Protein AF-0000000079069131 (afdb_homodimer)

Nearest PDB structures (foldseek):
  1e0b-assembly1_B  TM=6.995E-01  e=6.618E-01  Schizosaccharomyces pombe
  1e0b-assembly1_A  TM=6.785E-01  e=9.330E-01  Schizosaccharomyces pombe
  7ath-assembly1_AAA  TM=3.881E-01  e=1.854E+00  Microbacterium sp.
  1apy-assembly1_D  TM=4.378E-01  e=5.195E+00  Homo sapiens
  6ddu-assembly1_A  TM=4.022E-01  e=8.697E+00  Mus musculus

Sequence (174 aa):
MADQPLKAHFVADPIELPDGRRVRVSAYPDGSIRFKVDGLPYVLTEAYLSGNPEKDKAILKISPGKQGSSASHNYAELLESRNKDKGMADQPLKAHFVADPIELPDGRRVRVSAYPDGSIRFKVDGLPYVLTEAYLSGNPEKDKAILKISPGKQGSSASHNYAELLESRNKDKG

Radius of gyration: 15.63 Å; Cα contacts (8 Å, |Δi|>4): 351; chains: 2; bounding box: 51×35×37 Å

Foldseek 3Di:
DPPPPFDFPDKDDWDQDPVGKTWIWTATPVGDIDIDIDDDDKFWDDFDDDDDPVPDDT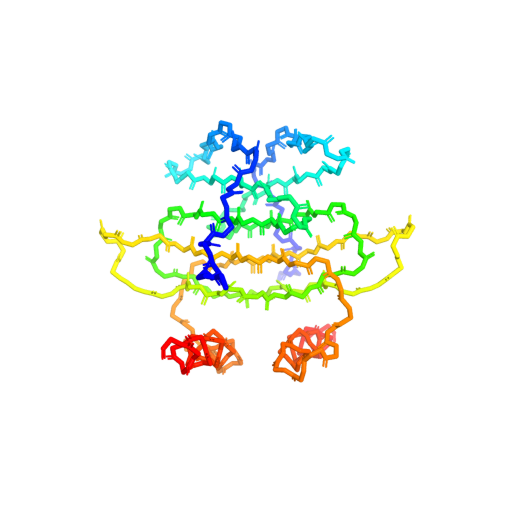DTDIGHDDNPPPPGPPVVVVVVVVVVVVD/DPPPPFDFPDKDDWDQDPVRKTWIWTATPVGDIDIDIDDDDKFWDDFDDDDDPVPDDTDTDIGHDDPPPPPGVVVVVVVVVVVVVVD

Organism: Streptomyces microflavus (NCBI:txid1919)

Structure (mmCIF, N/CA/C/O backbone):
data_AF-0000000079069131-model_v1
#
loop_
_entity.id
_entity.type
_entity.pdbx_description
1 polymer 'Uncharacterized protein'
#
loop_
_atom_site.group_PDB
_atom_site.id
_atom_site.type_symbol
_atom_site.label_atom_id
_atom_site.label_alt_id
_atom_site.label_comp_id
_atom_site.label_asym_id
_atom_site.label_entity_id
_atom_site.label_seq_id
_atom_site.pdbx_PDB_ins_code
_atom_site.Cartn_x
_atom_site.Cartn_y
_atom_site.Cartn_z
_atom_site.occupancy
_atom_site.B_iso_or_equiv
_atom_site.auth_seq_id
_atom_site.auth_comp_id
_atom_site.auth_asym_id
_atom_site.auth_atom_id
_atom_site.pdbx_PDB_model_num
ATOM 1 N N . MET A 1 1 ? -24.094 9.945 17.297 1 33.22 1 MET A N 1
ATOM 2 C CA . MET A 1 1 ? -24.156 9.828 15.844 1 33.22 1 MET A CA 1
ATOM 3 C C . MET A 1 1 ? -23.438 8.562 15.367 1 33.22 1 MET A C 1
ATOM 5 O O . MET A 1 1 ? -22.375 8.219 15.883 1 33.22 1 MET A O 1
ATOM 9 N N . ALA A 1 2 ? -23.953 7.52 14.93 1 40.91 2 ALA A N 1
ATOM 10 C CA . ALA A 1 2 ? -23.469 6.207 14.516 1 40.91 2 ALA A CA 1
ATOM 11 C C . ALA A 1 2 ? -22.266 6.332 13.586 1 40.91 2 ALA A C 1
ATOM 13 O O . ALA A 1 2 ? -22.25 7.172 12.688 1 40.91 2 ALA A O 1
ATOM 14 N N . ASP A 1 3 ? -20.953 6.191 14.016 1 49.84 3 ASP A N 1
ATOM 15 C CA . ASP A 1 3 ? -19.734 6.434 13.266 1 49.84 3 ASP A CA 1
ATOM 16 C C . ASP A 1 3 ? -19.812 5.824 11.867 1 49.84 3 ASP A C 1
ATOM 18 O O . ASP A 1 3 ? -19.844 4.602 11.719 1 49.84 3 ASP A O 1
ATOM 22 N N . GLN A 1 4 ? -20.75 6.316 11.07 1 59.88 4 GLN A N 1
ATOM 23 C CA . GLN A 1 4 ? -20.797 5.844 9.688 1 59.88 4 GLN A CA 1
ATOM 24 C C . GLN A 1 4 ? -19.406 5.555 9.148 1 59.88 4 GLN A C 1
ATOM 26 O O . GLN A 1 4 ? -18.469 6.309 9.406 1 59.88 4 GLN A O 1
ATOM 31 N N . PRO A 1 5 ? -19.297 4.352 8.664 1 73.62 5 PRO A N 1
ATOM 32 C CA . PRO A 1 5 ? -17.984 4.047 8.086 1 73.62 5 PRO A CA 1
ATOM 33 C C . PRO A 1 5 ? -17.5 5.121 7.121 1 73.62 5 PRO A C 1
ATOM 35 O O . PRO A 1 5 ? -18.297 5.727 6.41 1 73.62 5 PRO A O 1
ATOM 38 N N . LEU A 1 6 ? -16.328 5.621 7.316 1 84.81 6 LEU A N 1
ATOM 39 C CA . LEU A 1 6 ? -15.742 6.625 6.438 1 84.81 6 LEU A CA 1
ATOM 40 C C . LEU A 1 6 ? -15.656 6.109 5.004 1 84.81 6 LEU A C 1
ATOM 42 O O . LEU A 1 6 ? -15.188 4.996 4.766 1 84.81 6 LEU A O 1
ATOM 46 N N . LYS A 1 7 ? -16.359 6.836 4.102 1 93.31 7 LYS A N 1
ATOM 47 C CA . LYS A 1 7 ? -16.297 6.48 2.689 1 93.31 7 LYS A CA 1
ATOM 48 C C . LYS A 1 7 ? -15.117 7.156 1.999 1 93.31 7 LYS A C 1
ATOM 50 O O . LYS A 1 7 ? -14.781 8.297 2.312 1 93.31 7 LYS A O 1
ATOM 55 N N . ALA A 1 8 ? -14.594 6.387 1.028 1 96.94 8 ALA A N 1
ATOM 56 C CA . ALA A 1 8 ? -13.516 6.984 0.233 1 96.94 8 ALA A CA 1
ATOM 57 C C . ALA A 1 8 ? -14.031 8.164 -0.58 1 96.94 8 ALA A C 1
ATOM 59 O O . ALA A 1 8 ? -15.133 8.117 -1.138 1 96.94 8 ALA A O 1
ATOM 60 N N . HIS A 1 9 ? -13.297 9.227 -0.648 1 97.44 9 HIS A N 1
ATOM 61 C CA . HIS A 1 9 ? -13.672 10.352 -1.497 1 97.44 9 HIS A CA 1
ATOM 62 C C . HIS A 1 9 ? -12.992 10.266 -2.859 1 97.44 9 HIS A C 1
ATOM 64 O O . HIS A 1 9 ? -13.312 11.039 -3.766 1 97.44 9 HIS A O 1
ATOM 70 N N . PHE A 1 10 ? -12.047 9.422 -3.047 1 98.38 10 PHE A N 1
ATOM 71 C CA . PHE A 1 10 ? -11.328 9.18 -4.293 1 98.38 10 PHE A CA 1
ATOM 72 C C . PHE A 1 10 ? -10.938 7.715 -4.422 1 98.38 10 PHE A C 1
ATOM 74 O O . PHE A 1 10 ? -10.367 7.133 -3.5 1 98.38 10 PHE A O 1
ATOM 81 N N . VAL A 1 11 ? -11.297 7.121 -5.523 1 98.5 11 VAL A N 1
ATOM 82 C CA . VAL A 1 11 ? -10.898 5.77 -5.891 1 98.5 11 VAL A CA 1
ATOM 83 C C . VAL A 1 11 ? -10.227 5.789 -7.266 1 98.5 11 VAL A C 1
ATOM 85 O O . VAL A 1 11 ? -10.875 6.109 -8.266 1 98.5 11 VAL A O 1
ATOM 88 N N . ALA A 1 12 ? -8.969 5.422 -7.312 1 98.38 12 ALA A N 1
ATOM 89 C CA . ALA A 1 12 ? -8.234 5.43 -8.57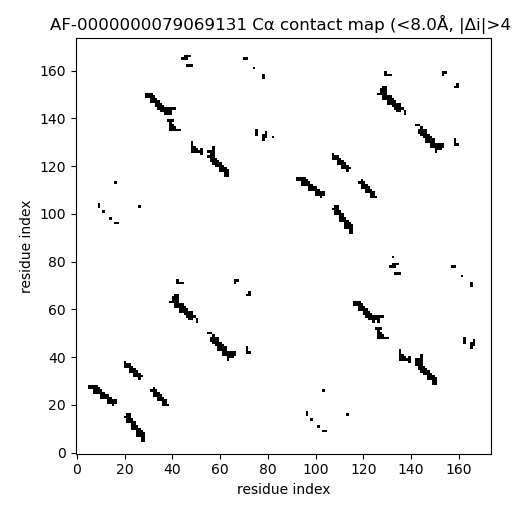8 1 98.38 12 ALA A CA 1
ATOM 90 C C . ALA A 1 12 ? -8.625 4.238 -9.445 1 98.38 12 ALA A C 1
ATOM 92 O O . ALA A 1 12 ? -9.039 3.195 -8.93 1 98.38 12 ALA A O 1
ATOM 93 N N . ASP A 1 13 ? -8.523 4.434 -10.812 1 97.81 13 ASP A N 1
ATOM 94 C CA . ASP A 1 13 ? -8.602 3.264 -11.688 1 97.81 13 ASP A CA 1
ATOM 95 C C . ASP A 1 13 ? -7.594 2.197 -11.266 1 97.81 13 ASP A C 1
ATOM 97 O O . ASP A 1 13 ? -6.457 2.516 -10.906 1 97.81 13 ASP A O 1
ATOM 101 N N . PRO A 1 14 ? -7.977 0.945 -11.258 1 98.19 14 PRO A N 1
ATOM 102 C CA . PRO A 1 14 ? -7.055 -0.115 -10.852 1 98.19 14 PRO A CA 1
ATOM 103 C C . PRO A 1 14 ? -5.785 -0.16 -11.703 1 98.19 14 PRO A C 1
ATOM 105 O O . PRO A 1 14 ? -5.844 0.072 -12.906 1 98.19 14 PRO A O 1
ATOM 108 N N . ILE A 1 15 ? -4.699 -0.402 -11.094 1 98.44 15 ILE A N 1
ATOM 109 C CA . ILE A 1 15 ? -3.441 -0.679 -11.781 1 98.44 15 ILE A CA 1
ATOM 110 C C . ILE A 1 15 ? -3.326 -2.176 -12.062 1 98.44 15 ILE A C 1
ATOM 112 O O . ILE A 1 15 ? -3.381 -2.992 -11.141 1 98.44 15 ILE A O 1
ATOM 116 N N . GLU A 1 16 ? -3.254 -2.523 -13.266 1 98.25 16 GLU A N 1
ATOM 117 C CA . GLU A 1 16 ? -3 -3.918 -13.617 1 98.25 16 GLU A CA 1
ATOM 118 C C . GLU A 1 16 ? -1.504 -4.211 -13.672 1 98.25 16 GLU A C 1
ATOM 120 O O . GLU A 1 16 ? -0.77 -3.57 -14.43 1 98.25 16 GLU A O 1
ATOM 125 N N . LEU A 1 17 ? -1.068 -5.172 -12.906 1 97.88 17 LEU A N 1
ATOM 126 C CA . LEU A 1 17 ? 0.332 -5.582 -12.883 1 97.88 17 LEU A CA 1
ATOM 127 C C . LEU A 1 17 ? 0.626 -6.562 -14.016 1 97.88 17 LEU A C 1
ATOM 129 O O . LEU A 1 17 ? -0.296 -7.129 -14.602 1 97.88 17 LEU A O 1
ATOM 133 N N . PRO A 1 18 ? 1.89 -6.715 -14.359 1 96.12 18 PRO A N 1
ATOM 134 C CA . PRO A 1 18 ? 2.24 -7.59 -15.484 1 96.12 18 PRO A CA 1
ATOM 135 C C . PRO A 1 18 ? 1.755 -9.023 -15.289 1 96.12 18 PRO A C 1
ATOM 137 O O . PRO A 1 18 ? 1.512 -9.734 -16.266 1 96.12 18 PRO A O 1
ATOM 140 N N . ASP A 1 19 ? 1.604 -9.469 -14.008 1 95.56 19 ASP A N 1
ATOM 141 C CA . ASP A 1 19 ? 1.21 -10.852 -13.75 1 95.56 19 ASP A CA 1
ATOM 142 C C . ASP A 1 19 ? -0.308 -10.977 -13.648 1 95.56 19 ASP A C 1
ATOM 144 O O . ASP A 1 19 ? -0.823 -12.039 -13.273 1 95.56 19 ASP A O 1
ATOM 148 N N . GLY A 1 20 ? -1.009 -9.898 -13.953 1 95.62 20 GLY A N 1
ATOM 149 C CA . GLY A 1 20 ? -2.461 -9.945 -14.008 1 95.62 20 GLY A CA 1
ATOM 150 C C . GLY A 1 20 ? -3.119 -9.492 -12.719 1 95.62 20 GLY A C 1
ATOM 151 O O . GLY A 1 20 ? -4.328 -9.242 -12.688 1 95.62 20 GLY A O 1
ATOM 152 N N . ARG A 1 21 ? -2.375 -9.422 -11.633 1 97.12 21 ARG A N 1
ATOM 153 C CA . ARG A 1 21 ? -2.924 -8.898 -10.391 1 97.12 21 ARG A CA 1
ATOM 154 C C . ARG A 1 21 ? -3.281 -7.426 -10.523 1 97.12 21 ARG A C 1
ATOM 156 O O . ARG A 1 21 ? -2.623 -6.688 -11.258 1 97.12 21 ARG A O 1
ATOM 163 N N . ARG A 1 22 ? -4.305 -7.051 -9.734 1 97.75 22 ARG A N 1
ATOM 164 C CA . ARG A 1 22 ? -4.723 -5.652 -9.75 1 97.75 22 ARG A CA 1
ATOM 165 C C . ARG A 1 22 ? -4.516 -5.004 -8.383 1 97.75 22 ARG A C 1
ATOM 167 O O . ARG A 1 22 ? -4.703 -5.645 -7.352 1 97.75 22 ARG A O 1
ATOM 174 N N . VAL A 1 23 ? -4.117 -3.75 -8.391 1 98.56 23 VAL A N 1
ATOM 175 C CA . VAL A 1 23 ? -3.986 -2.906 -7.203 1 98.56 23 VAL A CA 1
ATOM 176 C C . VAL A 1 23 ? -4.977 -1.746 -7.285 1 98.56 23 VAL A C 1
ATOM 178 O O . VAL A 1 23 ? -5.055 -1.06 -8.305 1 98.56 23 VAL A O 1
ATOM 181 N N . ARG A 1 24 ? -5.754 -1.577 -6.254 1 98.62 24 ARG A N 1
ATOM 182 C CA . ARG A 1 24 ? -6.66 -0.437 -6.168 1 98.62 24 ARG A CA 1
ATOM 183 C C . ARG A 1 24 ? -6.285 0.478 -5.008 1 98.62 24 ARG A C 1
ATOM 185 O O . ARG A 1 24 ? -6.062 0.011 -3.889 1 98.62 24 ARG A O 1
ATOM 192 N N . VAL A 1 25 ? -6.188 1.751 -5.301 1 98.75 25 VAL A N 1
ATOM 193 C CA . VAL A 1 25 ? -5.84 2.76 -4.305 1 98.75 25 VAL A CA 1
ATOM 194 C C . VAL A 1 25 ? -7.059 3.635 -4.016 1 98.75 25 VAL A C 1
ATOM 196 O O . VAL A 1 25 ? -7.68 4.168 -4.934 1 98.75 25 VAL A O 1
ATOM 199 N N . SER A 1 26 ? -7.402 3.734 -2.76 1 98.5 26 SER A N 1
ATOM 200 C CA . SER A 1 26 ? -8.484 4.609 -2.32 1 98.5 26 SER A CA 1
ATOM 201 C C . SER A 1 26 ? -7.984 5.633 -1.305 1 98.5 26 SER A C 1
ATOM 203 O O . SER A 1 26 ? -7.121 5.328 -0.48 1 98.5 26 SER A O 1
ATOM 205 N N . ALA A 1 27 ? -8.469 6.824 -1.449 1 98.25 27 ALA A N 1
ATOM 206 C CA . ALA A 1 27 ? -8.148 7.898 -0.509 1 98.25 27 ALA A CA 1
ATOM 207 C C . ALA A 1 27 ? -9.398 8.359 0.235 1 98.25 27 ALA A C 1
ATOM 209 O O . ALA A 1 27 ? -10.492 8.422 -0.342 1 98.25 27 ALA A O 1
ATOM 210 N N . TYR A 1 28 ? -9.242 8.688 1.478 1 96.06 28 TYR A N 1
ATOM 211 C CA . TYR A 1 28 ? -10.359 9.031 2.357 1 96.06 28 TYR A CA 1
ATOM 212 C C . TYR A 1 28 ? -10.234 10.469 2.852 1 96.06 28 TYR A C 1
ATOM 214 O O . TYR A 1 28 ? -9.148 11.047 2.834 1 96.06 28 TYR A O 1
ATOM 222 N N . PRO A 1 29 ? -11.344 11.062 3.305 1 93.94 29 PRO A N 1
ATOM 223 C CA . PRO A 1 29 ? -11.336 12.461 3.732 1 93.94 29 PRO A CA 1
ATOM 224 C C . PRO A 1 29 ? -10.43 12.711 4.93 1 93.94 29 PRO A C 1
ATOM 226 O O . PRO A 1 29 ? -9.961 13.836 5.133 1 93.94 29 PRO A O 1
ATOM 229 N N . ASP A 1 30 ? -10.094 11.703 5.676 1 92.25 30 ASP A N 1
ATOM 230 C CA . ASP A 1 30 ? -9.258 11.867 6.859 1 92.25 30 ASP A CA 1
ATOM 231 C C . ASP A 1 30 ? -7.777 11.734 6.504 1 92.25 30 ASP A C 1
ATOM 233 O O . ASP A 1 30 ? -6.918 11.734 7.391 1 92.25 30 ASP A O 1
ATOM 237 N N . GLY A 1 31 ? -7.469 11.609 5.234 1 94.75 31 GLY A N 1
ATOM 238 C CA . GLY A 1 31 ? -6.094 11.531 4.77 1 94.75 31 GLY A CA 1
ATOM 239 C C . GLY A 1 31 ? -5.586 10.109 4.641 1 94.75 31 GLY A C 1
ATOM 240 O O . GLY A 1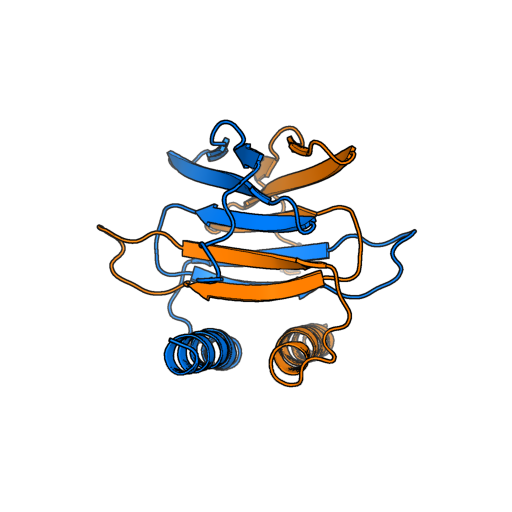 31 ? -4.488 9.883 4.125 1 94.75 31 GLY A O 1
ATOM 241 N N . SER A 1 32 ? -6.406 9.125 5.09 1 95.31 32 SER A N 1
ATOM 242 C CA . SER A 1 32 ? -5.965 7.734 5.004 1 95.31 32 SER A CA 1
ATOM 243 C C . SER A 1 32 ? -5.969 7.242 3.559 1 95.31 32 SER A C 1
ATOM 245 O O . SER A 1 32 ? -6.633 7.824 2.699 1 95.31 32 SER A O 1
ATOM 247 N N . ILE A 1 33 ? -5.129 6.312 3.322 1 97.44 33 ILE A N 1
ATOM 248 C CA . ILE A 1 33 ? -4.996 5.66 2.023 1 97.44 33 ILE A CA 1
ATOM 249 C C . ILE A 1 33 ? -5.113 4.148 2.191 1 97.44 33 ILE A C 1
ATOM 251 O O . ILE A 1 33 ? -4.512 3.568 3.096 1 97.44 33 ILE A O 1
ATOM 255 N N . ARG A 1 34 ? -5.945 3.527 1.413 1 97.12 34 ARG A N 1
ATOM 256 C CA . ARG A 1 34 ? -6.188 2.088 1.46 1 97.12 34 ARG A CA 1
ATOM 257 C C . ARG A 1 34 ? -5.754 1.419 0.16 1 97.12 34 ARG A C 1
ATOM 259 O O . ARG A 1 34 ? -6.059 1.91 -0.929 1 97.12 34 ARG A O 1
ATOM 266 N N . PHE A 1 35 ? -4.965 0.346 0.267 1 98.19 35 PHE A N 1
ATOM 267 C CA . PHE A 1 35 ? -4.535 -0.471 -0.861 1 98.19 35 PHE A CA 1
ATOM 268 C C . PHE A 1 35 ? -5.25 -1.817 -0.858 1 98.19 35 PHE A C 1
ATOM 270 O O . PHE A 1 35 ? -5.285 -2.506 0.164 1 98.19 35 PHE A O 1
ATOM 277 N N . LYS A 1 36 ? -5.867 -2.131 -1.882 1 98.06 36 LYS A N 1
ATOM 278 C CA . LYS A 1 36 ? -6.434 -3.455 -2.115 1 98.06 36 LYS A CA 1
ATOM 279 C C . LYS A 1 36 ? -5.695 -4.18 -3.234 1 98.06 36 LYS A C 1
ATOM 281 O O . LYS A 1 36 ? -5.555 -3.65 -4.34 1 98.06 36 LYS A O 1
ATOM 286 N N . VAL A 1 37 ? -5.172 -5.297 -2.943 1 97.75 37 VAL A N 1
ATOM 287 C CA . VAL A 1 37 ? -4.305 -6.008 -3.877 1 97.75 37 VAL A CA 1
ATOM 288 C C . VAL A 1 37 ? -4.84 -7.418 -4.109 1 97.75 37 VAL A C 1
ATOM 290 O O . VAL A 1 37 ? -5.109 -8.156 -3.158 1 97.75 37 VAL A O 1
ATOM 293 N N . ASP A 1 38 ? -4.926 -7.754 -5.387 1 95.62 38 ASP A N 1
ATOM 294 C CA . ASP A 1 38 ? -5.273 -9.133 -5.719 1 95.62 38 ASP A CA 1
ATOM 295 C C . ASP A 1 38 ? -4.164 -10.094 -5.309 1 95.62 38 ASP A C 1
ATOM 297 O O . ASP A 1 38 ? -2.986 -9.734 -5.312 1 95.62 38 ASP A O 1
ATOM 301 N N . GLY A 1 39 ? -4.633 -11.266 -5.012 1 89.44 39 GLY A N 1
ATOM 302 C CA . GLY A 1 39 ? -3.662 -12.312 -4.734 1 89.44 39 GLY A CA 1
ATOM 303 C C . GLY A 1 39 ? -3.312 -12.43 -3.264 1 89.44 39 GLY A C 1
ATOM 304 O O . GLY A 1 39 ? -3.041 -11.422 -2.605 1 89.44 39 GLY A O 1
ATOM 305 N N . LEU A 1 40 ? -3.701 -13.469 -2.562 1 88.62 40 LEU A N 1
ATOM 306 C CA . LEU A 1 40 ? -3.332 -13.836 -1.198 1 88.62 40 LEU A CA 1
ATOM 307 C C . LEU A 1 40 ? -2.611 -15.172 -1.168 1 88.62 40 LEU A C 1
ATOM 309 O O . LEU A 1 40 ? -2.811 -16.016 -2.051 1 88.62 40 LEU A O 1
ATOM 313 N N . PRO A 1 41 ? -1.809 -15.344 -0.229 1 90.5 41 PRO A N 1
ATOM 314 C CA . PRO A 1 41 ? -1.399 -14.516 0.905 1 90.5 41 PRO A CA 1
ATOM 315 C C . PRO A 1 41 ? -0.163 -13.672 0.603 1 90.5 41 PRO A C 1
ATOM 317 O O . PRO A 1 41 ? 0.549 -13.938 -0.368 1 90.5 41 PRO A O 1
ATOM 320 N N . TYR A 1 42 ? 0.005 -12.57 1.364 1 90.81 42 TYR A N 1
ATOM 321 C CA . TYR A 1 42 ? 1.205 -11.742 1.35 1 90.81 42 TYR A CA 1
ATOM 322 C C . TYR A 1 42 ? 1.821 -11.648 2.74 1 90.81 42 TYR A C 1
ATOM 324 O O . TYR A 1 42 ? 1.176 -11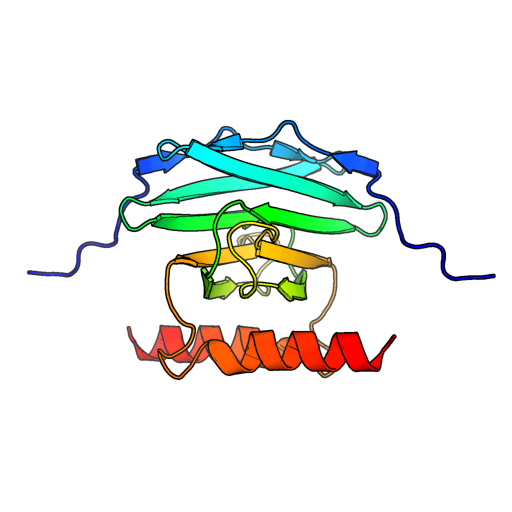.984 3.736 1 90.81 42 TYR A O 1
ATOM 332 N N . VAL A 1 43 ? 3.07 -11.258 2.848 1 87.69 43 VAL A N 1
ATOM 333 C CA . VAL A 1 43 ? 3.775 -10.828 4.051 1 87.69 43 VAL A CA 1
ATOM 334 C C . VAL A 1 43 ? 4.258 -9.391 3.889 1 87.69 43 VAL A C 1
ATOM 336 O O . VAL A 1 43 ? 4.77 -9.016 2.83 1 87.69 43 VAL A O 1
ATOM 339 N N . LEU A 1 44 ? 3.977 -8.539 4.914 1 88.88 44 LEU A N 1
ATOM 340 C CA . LEU A 1 44 ? 4.559 -7.195 4.922 1 88.88 44 LEU A CA 1
ATOM 341 C C . LEU A 1 44 ? 6.062 -7.258 5.148 1 88.88 44 LEU A C 1
ATOM 343 O O . LEU A 1 44 ? 6.516 -7.648 6.227 1 88.88 44 LEU A O 1
ATOM 347 N N . THR A 1 45 ? 6.848 -6.836 4.156 1 87.81 45 THR A N 1
ATOM 348 C CA . THR A 1 45 ? 8.289 -7.039 4.238 1 87.81 45 THR A CA 1
ATOM 349 C C . THR A 1 45 ? 9.008 -5.711 4.469 1 87.81 45 THR A C 1
ATOM 351 O O . THR A 1 45 ? 10.172 -5.695 4.879 1 87.81 45 THR A O 1
ATOM 354 N N . GLU A 1 46 ? 8.406 -4.68 4.168 1 86 46 GLU A N 1
ATOM 355 C CA . GLU A 1 46 ? 8.93 -3.342 4.426 1 86 46 GLU A CA 1
ATOM 356 C C . GLU A 1 46 ? 7.836 -2.402 4.914 1 86 46 GLU A C 1
ATOM 358 O O . GLU A 1 46 ? 6.719 -2.416 4.391 1 86 46 GLU A O 1
ATOM 363 N N . ALA A 1 47 ? 8.109 -1.696 5.965 1 88.38 47 ALA A N 1
ATOM 364 C CA . ALA A 1 47 ? 7.242 -0.622 6.441 1 88.38 47 ALA A CA 1
ATOM 365 C C . ALA A 1 47 ? 8.062 0.557 6.957 1 88.38 47 ALA A C 1
ATOM 367 O O . ALA A 1 47 ? 8.695 0.466 8.008 1 88.38 47 ALA A O 1
ATOM 368 N N . TYR A 1 48 ? 8.141 1.587 6.168 1 87.81 48 TYR A N 1
ATOM 369 C CA . TYR A 1 48 ? 8.719 2.867 6.555 1 87.81 48 TYR A CA 1
ATOM 370 C C . TYR A 1 48 ? 7.652 3.953 6.613 1 87.81 48 TYR A C 1
ATOM 372 O O . TYR A 1 48 ? 7.234 4.477 5.574 1 87.81 48 TYR A O 1
ATOM 380 N N . LEU A 1 49 ? 7.152 4.262 7.789 1 90.62 49 LEU A N 1
ATOM 381 C CA . LEU A 1 49 ? 5.953 5.082 7.902 1 90.62 49 LEU A CA 1
ATOM 382 C C . LEU A 1 49 ? 6.234 6.348 8.711 1 90.62 49 LEU A C 1
ATOM 384 O O . LEU A 1 49 ? 5.32 7.133 8.977 1 90.62 49 LEU A O 1
ATOM 388 N N . SER A 1 50 ? 7.496 6.344 9.156 1 82.62 50 SER A N 1
ATOM 389 C CA . SER A 1 50 ? 7.969 7.523 9.875 1 82.62 50 SER A CA 1
ATOM 390 C C . SER A 1 50 ? 9.273 8.039 9.289 1 82.62 50 SER A C 1
ATOM 392 O O . SER A 1 50 ? 9.953 7.328 8.547 1 82.62 50 SER A O 1
ATOM 394 N N . GLY A 1 51 ? 9.586 9.273 9.391 1 81.5 51 GLY A N 1
ATOM 395 C CA . GLY A 1 51 ? 10.789 9.891 8.844 1 81.5 51 GLY A CA 1
ATOM 396 C C . GLY A 1 51 ? 10.633 11.375 8.586 1 81.5 51 GLY A C 1
ATOM 397 O O . GLY A 1 51 ? 9.703 12.008 9.102 1 81.5 51 GLY A O 1
ATOM 398 N N . ASN A 1 52 ? 11.586 11.844 7.91 1 88.94 52 ASN A N 1
ATOM 399 C CA . ASN A 1 52 ? 11.555 13.258 7.559 1 88.94 52 ASN A CA 1
ATOM 400 C C . ASN A 1 52 ? 10.539 13.531 6.449 1 88.94 52 ASN A C 1
ATOM 402 O O . ASN A 1 52 ? 10.75 13.141 5.301 1 88.94 52 ASN A O 1
ATOM 406 N N . PRO A 1 53 ? 9.414 14.172 6.75 1 86 53 PRO A N 1
ATOM 407 C CA . PRO A 1 53 ? 8.359 14.383 5.758 1 86 53 PRO A CA 1
ATOM 408 C C . PRO A 1 53 ? 8.844 15.164 4.535 1 86 53 PRO A C 1
ATOM 410 O O . PRO A 1 53 ? 8.203 15.117 3.48 1 86 53 PRO A O 1
ATOM 413 N N . GLU A 1 54 ? 9.922 15.953 4.637 1 90.19 54 GLU A N 1
ATOM 414 C CA . GLU A 1 54 ? 10.43 16.75 3.527 1 90.19 54 GLU A CA 1
ATOM 415 C C . GLU A 1 54 ? 11.305 15.922 2.594 1 90.19 54 GLU A C 1
ATOM 417 O O . GLU A 1 54 ? 11.453 16.25 1.415 1 90.19 54 GLU A O 1
ATOM 422 N N . LYS A 1 55 ? 11.797 14.844 3.107 1 92.19 55 LYS A N 1
ATOM 423 C CA . LYS A 1 55 ? 12.805 14.133 2.33 1 92.19 55 LYS A CA 1
ATOM 424 C C . LYS A 1 55 ? 12.383 12.688 2.08 1 92.19 55 LYS A C 1
ATOM 426 O O . LYS A 1 55 ? 12.836 12.062 1.118 1 92.19 55 LYS A O 1
ATOM 431 N N . ASP A 1 56 ? 11.539 12.234 2.982 1 90.75 56 ASP A N 1
ATOM 432 C CA . ASP A 1 56 ? 11.227 10.812 2.949 1 90.75 56 ASP A CA 1
ATOM 433 C C . ASP A 1 56 ? 9.797 10.57 2.477 1 90.75 56 ASP A C 1
ATOM 435 O O . ASP A 1 56 ? 8.984 11.508 2.426 1 90.75 56 ASP A O 1
ATOM 439 N N . LYS A 1 57 ? 9.586 9.438 2.033 1 95 57 LYS A N 1
ATOM 440 C CA . LYS A 1 57 ? 8.266 8.938 1.681 1 95 57 LYS A CA 1
ATOM 441 C C . LYS A 1 57 ? 7.891 7.719 2.52 1 95 57 LYS A C 1
ATOM 443 O O . LYS A 1 57 ? 8.766 7.027 3.041 1 95 57 LYS A O 1
ATOM 448 N N . ALA A 1 58 ? 6.66 7.547 2.715 1 94.94 58 ALA A N 1
ATOM 449 C CA . ALA A 1 58 ? 6.219 6.293 3.324 1 94.94 58 ALA A CA 1
ATOM 450 C C . ALA A 1 58 ? 6.359 5.129 2.35 1 94.94 58 ALA A C 1
ATOM 452 O O . ALA A 1 58 ? 6.086 5.273 1.156 1 94.94 58 ALA A O 1
ATOM 453 N N . ILE A 1 59 ? 6.797 4.008 2.867 1 95.12 59 ILE A N 1
ATOM 454 C CA . ILE A 1 59 ? 7.004 2.828 2.033 1 95.12 59 ILE A CA 1
ATOM 455 C C . ILE A 1 59 ? 6.328 1.618 2.674 1 95.12 59 ILE A C 1
ATOM 457 O O . ILE A 1 59 ? 6.469 1.386 3.877 1 95.12 59 ILE A O 1
ATOM 461 N N . LEU A 1 60 ? 5.531 0.908 1.925 1 94.5 60 LEU A N 1
ATOM 462 C CA . LEU A 1 60 ? 5.055 -0.432 2.252 1 94.5 60 LEU A CA 1
ATOM 463 C C . LEU A 1 60 ? 5.441 -1.427 1.162 1 94.5 60 LEU A C 1
ATOM 465 O O . LEU A 1 60 ? 5.32 -1.126 -0.028 1 94.5 60 LEU A O 1
ATOM 469 N N . LYS A 1 61 ? 5.965 -2.566 1.575 1 93.5 61 LYS A N 1
ATOM 470 C CA . LYS A 1 61 ? 6.223 -3.633 0.612 1 93.5 61 LYS A CA 1
ATOM 471 C C . LYS A 1 61 ? 5.629 -4.957 1.087 1 93.5 61 LYS A C 1
ATOM 473 O O . LYS A 1 61 ? 5.805 -5.344 2.244 1 93.5 61 LYS A O 1
ATOM 478 N N . ILE A 1 62 ? 4.902 -5.578 0.218 1 93.56 62 ILE A N 1
ATOM 479 C CA . ILE A 1 62 ? 4.359 -6.895 0.53 1 93.56 62 ILE A CA 1
ATOM 480 C C . ILE A 1 62 ? 4.91 -7.926 -0.453 1 93.56 62 ILE A C 1
ATOM 482 O O . ILE A 1 62 ? 5.199 -7.598 -1.606 1 93.56 62 ILE A O 1
ATOM 486 N N . SER A 1 63 ? 5.145 -9.055 -0.011 1 92.62 63 SER A N 1
ATOM 487 C CA . SER A 1 63 ? 5.641 -10.164 -0.825 1 92.62 63 SER A CA 1
ATOM 488 C C . SER A 1 63 ? 4.781 -11.406 -0.648 1 92.62 63 SER A C 1
ATOM 490 O O . SER A 1 63 ? 4.277 -11.672 0.446 1 92.62 63 SER A O 1
ATOM 492 N N . PRO A 1 64 ? 4.566 -12.18 -1.857 1 91.25 64 PRO A N 1
ATOM 493 C CA . PRO A 1 64 ? 3.832 -13.438 -1.708 1 91.25 64 PRO A CA 1
ATOM 494 C C . PRO A 1 64 ? 4.492 -14.391 -0.714 1 91.25 64 PRO A C 1
ATOM 496 O O . PRO A 1 64 ? 5.723 -14.461 -0.638 1 91.25 64 PRO A O 1
ATOM 499 N N . GLY A 1 65 ? 3.732 -15.18 0.008 1 79.12 65 GLY A N 1
ATOM 500 C CA . GLY A 1 65 ? 4.273 -16.234 0.853 1 79.12 65 GLY A CA 1
ATOM 501 C C . GLY A 1 65 ? 3.705 -16.219 2.26 1 79.12 65 GLY A C 1
ATOM 502 O O . GLY A 1 65 ? 2.908 -15.336 2.605 1 79.12 65 GLY A O 1
ATOM 503 N N . LYS A 1 66 ? 3.703 -17.531 3.012 1 59.47 66 LYS A N 1
ATOM 504 C CA . LYS A 1 66 ? 3.199 -17.688 4.375 1 59.47 66 LYS A CA 1
ATOM 505 C C . LYS A 1 66 ? 4.027 -16.859 5.355 1 59.47 66 LYS A C 1
ATOM 507 O O . LYS A 1 66 ? 5.203 -16.594 5.105 1 59.47 66 LYS A O 1
ATOM 512 N N . GLN A 1 67 ? 3.301 -16.062 6.094 1 51.78 67 GLN A N 1
ATOM 513 C CA . GLN A 1 67 ? 3.908 -15.266 7.156 1 51.78 67 GLN A CA 1
ATOM 514 C C . GLN A 1 67 ? 5.035 -16.031 7.84 1 51.78 67 GLN A C 1
ATOM 516 O O . GLN A 1 67 ? 5.73 -15.492 8.703 1 51.78 67 GLN A O 1
ATOM 521 N N . GLY A 1 68 ? 5.059 -17.438 7.777 1 38.84 68 GLY A N 1
ATOM 522 C CA . GLY A 1 68 ? 5.992 -18.188 8.602 1 38.84 68 GLY A CA 1
ATOM 523 C C . GLY A 1 68 ? 7.371 -17.562 8.664 1 38.84 68 GLY A C 1
ATOM 524 O O . GLY A 1 68 ? 8.289 -18.141 9.258 1 38.84 68 GLY A O 1
ATOM 525 N N . SER A 1 69 ? 7.859 -17 7.613 1 37.56 69 SER A N 1
ATOM 526 C CA . SER A 1 69 ? 9.125 -16.469 8.102 1 37.56 69 SER A CA 1
ATOM 527 C C . SER A 1 69 ? 8.914 -15.57 9.312 1 37.56 69 SER A C 1
ATOM 529 O O . SER A 1 69 ? 7.902 -14.875 9.406 1 37.56 69 SER A O 1
ATOM 531 N N . SER A 1 70 ? 9.352 -15.984 10.492 1 35.44 70 SER A N 1
ATOM 532 C CA . SER A 1 70 ? 9.078 -15.688 11.891 1 35.44 70 SER A CA 1
ATOM 533 C C . SER A 1 70 ? 8.57 -14.258 12.055 1 35.44 70 SER A C 1
ATOM 535 O O . SER A 1 70 ? 7.828 -13.961 13 1 35.44 70 SER A O 1
ATOM 537 N N . ALA A 1 71 ? 9.195 -13.25 11.523 1 35.78 71 ALA A N 1
ATOM 538 C CA . ALA A 1 71 ? 9.148 -11.898 12.062 1 35.78 71 ALA A CA 1
ATOM 539 C C . ALA A 1 71 ? 7.832 -11.211 11.711 1 35.78 71 ALA A C 1
ATOM 541 O O . ALA A 1 71 ? 7.309 -10.414 12.484 1 35.78 71 ALA A O 1
ATOM 542 N N . SER A 1 72 ? 7.219 -11.469 10.531 1 40 72 SER A N 1
ATOM 543 C CA . SER A 1 72 ? 6.199 -10.602 9.953 1 40 72 SER A CA 1
ATOM 544 C C . SER A 1 72 ? 4.809 -10.961 10.461 1 40 72 SER A C 1
ATOM 546 O O . SER A 1 72 ? 3.887 -10.148 10.391 1 40 72 SER A O 1
ATOM 548 N N . HIS A 1 73 ? 4.527 -12.234 10.766 1 41.22 73 HIS A N 1
ATOM 549 C CA . HIS A 1 73 ? 3.189 -12.703 11.094 1 41.22 73 HIS A CA 1
ATOM 550 C C . HIS A 1 73 ? 2.609 -11.945 12.281 1 41.22 73 HIS A C 1
ATOM 552 O O . HIS A 1 73 ? 1.395 -11.758 12.367 1 41.22 73 HIS A O 1
ATOM 558 N N . ASN A 1 74 ? 3.438 -11.742 13.086 1 41.91 74 ASN A N 1
ATOM 559 C CA . ASN A 1 74 ? 2.871 -11.359 14.375 1 41.91 74 ASN A CA 1
ATOM 560 C C . ASN A 1 74 ? 2.088 -10.055 14.281 1 41.91 74 ASN A C 1
ATOM 562 O O . ASN A 1 74 ? 1.055 -9.891 14.93 1 41.91 74 ASN A O 1
ATOM 566 N N . TYR A 1 75 ? 2.586 -9.234 13.445 1 42.66 75 TYR A N 1
ATOM 567 C CA . TYR A 1 75 ? 1.997 -7.902 13.523 1 42.66 75 TYR A CA 1
ATOM 568 C C . TYR A 1 75 ? 0.617 -7.875 12.883 1 42.66 75 TYR A C 1
ATOM 570 O O . TYR A 1 75 ? -0.325 -7.305 13.438 1 42.66 75 TYR A O 1
ATOM 578 N N . ALA A 1 76 ? 0.51 -8.484 11.602 1 46.59 76 ALA A N 1
ATOM 579 C CA . ALA A 1 76 ? -0.797 -8.539 10.953 1 46.59 76 ALA A CA 1
ATOM 580 C C . ALA A 1 76 ? -1.834 -9.195 11.859 1 46.59 76 ALA A C 1
ATOM 582 O O . ALA A 1 76 ? -2.975 -8.734 11.945 1 46.59 76 ALA A O 1
ATOM 583 N N . GLU A 1 77 ? -1.298 -10.18 12.43 1 47.34 77 GLU A N 1
ATOM 584 C CA . GLU A 1 77 ? -2.193 -10.867 13.359 1 47.34 77 GLU A CA 1
ATOM 585 C C . GLU A 1 77 ? -2.57 -9.961 14.531 1 47.34 77 GLU A C 1
ATOM 587 O O . GLU A 1 77 ? -3.719 -9.961 14.977 1 47.34 77 GLU A O 1
ATOM 592 N N . LEU A 1 78 ? -1.527 -9.195 14.898 1 46.81 78 LEU A N 1
ATOM 593 C CA . LEU A 1 78 ? -1.792 -8.289 16.016 1 46.81 78 LEU A CA 1
ATOM 594 C C . LEU A 1 78 ? -2.748 -7.18 15.602 1 46.81 78 LEU A C 1
ATOM 596 O O . LEU A 1 78 ? -3.66 -6.828 16.359 1 46.81 78 LEU A O 1
ATOM 600 N N . LEU A 1 79 ? -2.553 -6.742 14.461 1 48.88 79 LEU A N 1
ATOM 601 C CA . LEU A 1 79 ? -3.445 -5.695 13.969 1 48.88 79 LEU A CA 1
ATOM 602 C C . LEU A 1 79 ? -4.855 -6.234 13.766 1 48.88 79 LEU A C 1
ATOM 604 O O . LEU A 1 79 ? -5.836 -5.559 14.094 1 48.88 79 LEU A O 1
ATOM 608 N N . GLU A 1 80 ? -4.984 -7.445 13.211 1 50.47 80 GLU A N 1
ATOM 609 C CA . GLU A 1 80 ? -6.281 -8.086 13 1 50.47 80 GLU A CA 1
ATOM 610 C C . GLU A 1 80 ? -7.012 -8.297 14.32 1 50.47 80 GLU A C 1
ATOM 612 O O . GLU A 1 80 ? -8.227 -8.086 14.406 1 50.47 80 GLU A O 1
ATOM 617 N N . SER A 1 81 ? -6.238 -8.727 15.227 1 47.59 81 SER A N 1
ATOM 618 C CA . SER A 1 81 ? -6.84 -8.992 16.531 1 47.59 81 SER A CA 1
ATOM 619 C C . SER A 1 81 ? -7.355 -7.711 17.172 1 47.59 81 SER A C 1
ATOM 621 O O . SER A 1 81 ? -8.406 -7.711 17.812 1 47.59 81 SER A O 1
ATOM 623 N N . ARG A 1 82 ? -6.648 -6.793 16.969 1 47.69 82 ARG A N 1
ATOM 624 C CA . ARG A 1 82 ? -7.039 -5.531 17.594 1 47.69 82 ARG A CA 1
ATOM 625 C C . ARG A 1 82 ? -8.266 -4.941 16.891 1 47.69 82 ARG A C 1
ATOM 627 O O . ARG A 1 82 ? -9.086 -4.281 17.547 1 47.69 82 ARG A O 1
ATOM 634 N N . ASN A 1 83 ? -8.289 -5.051 15.688 1 45.69 83 ASN A N 1
ATOM 635 C CA . ASN A 1 83 ? -9.453 -4.574 14.945 1 45.69 83 ASN A CA 1
ATOM 636 C C . ASN A 1 83 ? -10.695 -5.398 15.258 1 45.69 83 ASN A C 1
ATOM 638 O O . ASN A 1 83 ? -11.812 -4.887 15.188 1 45.69 83 ASN A O 1
ATOM 642 N N . LYS A 1 84 ? -10.453 -6.609 15.391 1 49.88 84 LYS A N 1
ATOM 643 C CA . LYS A 1 84 ? -11.602 -7.426 15.797 1 49.88 84 LYS A CA 1
ATOM 644 C C . LYS A 1 84 ? -12.109 -7.008 17.172 1 49.88 84 LYS A C 1
ATOM 646 O O . LYS A 1 84 ? -13.312 -7.094 17.453 1 49.88 84 LYS A O 1
ATOM 651 N N . ASP A 1 85 ? -11.266 -6.676 17.922 1 42 85 ASP A N 1
ATOM 652 C CA . ASP A 1 85 ? -11.664 -6.312 19.281 1 42 85 ASP A CA 1
ATOM 653 C C . ASP A 1 85 ? -12.391 -4.969 19.297 1 42 85 ASP A C 1
ATOM 655 O O . ASP A 1 85 ? -13.148 -4.68 20.219 1 42 85 ASP A O 1
ATOM 659 N N . LYS A 1 86 ? -12.164 -4.219 18.328 1 40.91 86 LYS A N 1
ATOM 660 C CA . LYS A 1 86 ? -12.859 -2.936 18.328 1 40.91 86 LYS A CA 1
ATOM 661 C C . LYS A 1 86 ? -14.227 -3.053 17.672 1 40.91 86 LYS A C 1
ATOM 663 O O . LYS A 1 86 ? -15.016 -2.104 17.688 1 40.91 86 LYS A O 1
ATOM 668 N N . GLY A 1 87 ? -14.539 -4.07 16.984 1 36.81 87 GLY A N 1
ATOM 669 C CA . GLY A 1 87 ? -15.914 -4.289 16.578 1 36.81 87 GLY A CA 1
ATOM 670 C C . GLY A 1 87 ? -16.75 -4.969 17.641 1 36.81 87 GLY A C 1
ATOM 671 O O . GLY A 1 87 ? -16.203 -5.574 18.578 1 36.81 87 GLY A O 1
ATOM 672 N N . MET B 1 1 ? 27.266 -14.805 -5.176 1 29.09 1 MET B N 1
ATOM 673 C CA . MET B 1 1 ? 26.828 -13.727 -6.059 1 29.09 1 MET B CA 1
ATOM 674 C C . MET B 1 1 ? 26.156 -12.617 -5.27 1 29.09 1 ME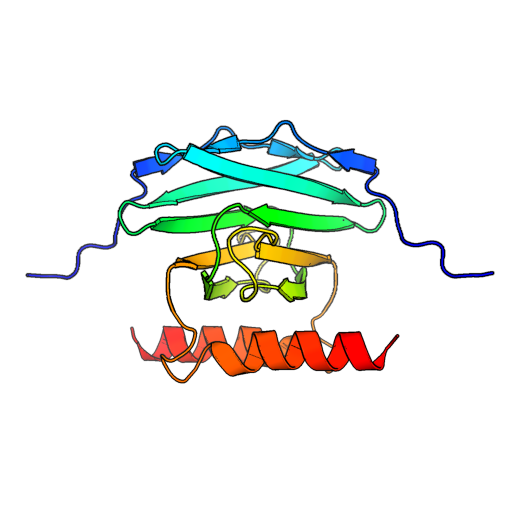T B C 1
ATOM 676 O O . MET B 1 1 ? 25.422 -12.883 -4.316 1 29.09 1 MET B O 1
ATOM 680 N N . ALA B 1 2 ? 26.625 -11.5 -5.152 1 37.97 2 ALA B N 1
ATOM 681 C CA . ALA B 1 2 ? 26.172 -10.336 -4.395 1 37.97 2 ALA B CA 1
ATOM 682 C C . ALA B 1 2 ? 24.703 -10.055 -4.648 1 37.97 2 ALA B C 1
ATOM 684 O O . ALA B 1 2 ? 24.234 -10.133 -5.785 1 37.97 2 ALA B O 1
ATOM 685 N N . ASP B 1 3 ? 23.75 -10.484 -3.76 1 45.47 3 ASP B N 1
ATOM 686 C CA . ASP B 1 3 ? 22.297 -10.375 -3.896 1 45.47 3 ASP B CA 1
ATOM 687 C C . ASP B 1 3 ? 21.906 -9.016 -4.473 1 45.47 3 ASP B C 1
ATOM 689 O O . ASP B 1 3 ? 22.062 -7.988 -3.818 1 45.47 3 ASP B O 1
ATOM 693 N N . GLN B 1 4 ? 22.312 -8.734 -5.707 1 59 4 GLN B N 1
ATOM 694 C CA . GLN B 1 4 ? 21.875 -7.496 -6.336 1 59 4 GLN B CA 1
ATOM 695 C C . GLN B 1 4 ? 20.453 -7.145 -5.914 1 59 4 GLN B C 1
ATOM 697 O O . GLN B 1 4 ? 19.594 -8.023 -5.785 1 59 4 GLN B O 1
ATOM 702 N N . PRO B 1 5 ? 20.359 -5.945 -5.406 1 72.88 5 PRO B N 1
ATOM 703 C CA . PRO B 1 5 ? 19 -5.559 -5.023 1 72.88 5 PRO B CA 1
ATOM 704 C C . PRO B 1 5 ? 17.984 -5.828 -6.129 1 72.88 5 PRO B C 1
ATOM 706 O O . PRO B 1 5 ? 18.297 -5.703 -7.312 1 72.88 5 PRO B O 1
ATOM 709 N N . LEU B 1 6 ? 16.953 -6.547 -5.859 1 84.06 6 LEU B N 1
ATOM 710 C CA . LEU B 1 6 ? 15.898 -6.848 -6.816 1 84.06 6 LEU B CA 1
ATOM 711 C C . LEU B 1 6 ? 15.297 -5.566 -7.379 1 84.06 6 LEU B C 1
ATOM 713 O O . LEU B 1 6 ? 14.945 -4.656 -6.629 1 84.06 6 LEU B O 1
ATOM 717 N N . LYS B 1 7 ? 15.422 -5.414 -8.727 1 93 7 LYS B N 1
ATOM 718 C CA . LYS B 1 7 ? 14.828 -4.258 -9.391 1 93 7 LYS B CA 1
ATOM 719 C C . LYS B 1 7 ? 13.375 -4.531 -9.766 1 93 7 LYS B C 1
ATOM 721 O O . LYS B 1 7 ? 13.023 -5.648 -10.148 1 93 7 LYS B O 1
ATOM 726 N N . ALA B 1 8 ? 12.617 -3.41 -9.688 1 96.75 8 ALA B N 1
ATOM 727 C CA . ALA B 1 8 ? 11.227 -3.529 -10.125 1 96.75 8 ALA B CA 1
ATOM 728 C C . ALA B 1 8 ? 11.156 -3.82 -11.625 1 96.75 8 ALA B C 1
ATOM 730 O O . ALA B 1 8 ? 11.906 -3.246 -12.414 1 96.75 8 ALA B O 1
ATOM 731 N N . HIS B 1 9 ? 10.305 -4.691 -12.031 1 97.38 9 HIS B N 1
ATOM 732 C CA . HIS B 1 9 ? 10.102 -4.938 -13.453 1 97.38 9 HIS B CA 1
ATOM 733 C C . HIS B 1 9 ? 8.938 -4.113 -14 1 97.38 9 HIS B C 1
ATOM 735 O O . HIS B 1 9 ? 8.719 -4.066 -15.211 1 97.38 9 HIS B O 1
ATOM 741 N N . PHE B 1 10 ? 8.133 -3.529 -13.188 1 98.31 10 PHE B N 1
ATOM 742 C CA . PHE B 1 10 ? 7.008 -2.672 -13.539 1 98.31 10 PHE B CA 1
ATOM 743 C C . PHE B 1 10 ? 6.848 -1.544 -12.523 1 98.31 10 PHE B C 1
ATOM 745 O O . PHE B 1 10 ? 6.828 -1.786 -11.32 1 98.31 10 PHE B O 1
ATOM 752 N N . VAL B 1 11 ? 6.797 -0.334 -13.008 1 98.5 11 VAL B N 1
ATOM 753 C CA . VAL B 1 11 ? 6.492 0.854 -12.219 1 98.5 11 VAL B CA 1
ATOM 754 C C . VAL B 1 11 ? 5.32 1.607 -12.844 1 98.5 11 VAL B C 1
ATOM 756 O O . VAL B 1 11 ? 5.422 2.105 -13.969 1 98.5 11 VAL B O 1
ATOM 759 N N . ALA B 1 12 ? 4.219 1.705 -12.117 1 98.44 12 ALA B N 1
ATOM 760 C CA . ALA B 1 12 ? 3.035 2.387 -12.625 1 98.44 12 ALA B CA 1
ATOM 761 C C . ALA B 1 12 ? 3.219 3.9 -12.602 1 98.44 12 ALA B C 1
ATOM 763 O O . ALA B 1 12 ? 3.979 4.426 -11.781 1 98.44 12 ALA B O 1
ATOM 764 N N . ASP B 1 13 ? 2.512 4.598 -13.57 1 97.75 13 ASP B N 1
ATOM 765 C CA . ASP B 1 13 ? 2.41 6.043 -13.422 1 97.75 13 ASP B CA 1
ATOM 766 C C . ASP B 1 13 ? 1.867 6.418 -12.047 1 97.75 13 ASP B C 1
ATOM 768 O O . ASP B 1 13 ? 0.951 5.77 -11.539 1 97.75 13 ASP B O 1
ATOM 772 N N . PRO B 1 14 ? 2.434 7.422 -11.406 1 98.19 14 PRO B N 1
ATOM 773 C CA . PRO B 1 14 ? 1.958 7.809 -10.07 1 98.19 14 PRO B CA 1
ATOM 774 C C . PRO B 1 14 ? 0.478 8.188 -10.062 1 98.19 14 PRO B C 1
ATOM 776 O O . PRO B 1 14 ? -0.015 8.797 -11.016 1 98.19 14 PRO B O 1
ATOM 779 N N . ILE B 1 15 ? -0.189 7.812 -9.055 1 98.44 15 ILE B N 1
ATOM 780 C CA . ILE B 1 15 ? -1.556 8.25 -8.797 1 98.44 15 ILE B CA 1
ATOM 781 C C . ILE B 1 15 ? -1.536 9.539 -7.973 1 98.44 15 ILE B C 1
ATOM 783 O O . ILE B 1 15 ? -0.972 9.578 -6.879 1 98.44 15 ILE B O 1
ATOM 787 N N . GLU B 1 16 ? -2.062 10.562 -8.508 1 98.25 16 GLU B N 1
ATOM 788 C CA . GLU B 1 16 ? -2.207 11.797 -7.742 1 98.25 16 GLU B CA 1
ATOM 789 C C . GLU B 1 16 ? -3.521 11.812 -6.965 1 98.25 16 GLU B C 1
ATOM 791 O O . GLU B 1 16 ? -4.598 11.695 -7.555 1 98.25 16 GLU B O 1
ATOM 796 N N . LEU B 1 17 ? -3.424 11.977 -5.668 1 97.94 17 LEU B N 1
ATOM 797 C CA . LEU B 1 17 ? -4.602 12.047 -4.809 1 97.94 17 LEU B CA 1
ATOM 798 C C . LEU B 1 17 ? -5.176 13.461 -4.793 1 97.94 17 LEU B C 1
ATOM 800 O O . LEU B 1 17 ? -4.504 14.414 -5.203 1 97.94 17 LEU B O 1
ATOM 804 N N . PRO B 1 18 ? -6.426 13.594 -4.383 1 96.19 18 PRO B N 1
ATOM 805 C CA . PRO B 1 18 ? -7.062 14.914 -4.406 1 96.19 18 PRO B CA 1
ATOM 806 C C . PRO B 1 18 ? -6.312 15.945 -3.572 1 96.19 18 PRO B C 1
ATOM 808 O O . PRO B 1 18 ? -6.383 17.141 -3.859 1 96.19 18 PRO B O 1
ATOM 811 N N . ASP B 1 19 ? -5.578 15.5 -2.529 1 95.81 19 ASP B N 1
ATOM 812 C CA . ASP B 1 19 ? -4.891 16.438 -1.649 1 95.81 19 ASP B CA 1
ATOM 813 C C . ASP B 1 19 ? -3.469 16.703 -2.135 1 95.81 19 ASP B C 1
ATOM 815 O O . ASP B 1 19 ? -2.684 17.359 -1.443 1 95.81 19 ASP B O 1
ATOM 819 N N . GLY B 1 20 ? -3.148 16.203 -3.328 1 95.81 20 GLY B N 1
ATOM 820 C CA . GLY B 1 20 ? -1.864 16.5 -3.945 1 95.81 20 GLY B CA 1
ATOM 821 C C . GLY B 1 20 ? -0.812 15.445 -3.672 1 95.81 20 GLY B C 1
ATOM 822 O O . GLY B 1 20 ? 0.242 15.43 -4.312 1 95.81 20 GLY B O 1
ATOM 823 N N . ARG B 1 21 ? -1.039 14.57 -2.68 1 97.31 21 ARG B N 1
ATOM 824 C CA . ARG B 1 21 ? -0.112 13.469 -2.438 1 97.31 21 ARG B CA 1
ATOM 825 C C . ARG B 1 21 ? -0.087 12.5 -3.617 1 97.31 21 ARG B C 1
ATOM 827 O O . ARG B 1 21 ? -1.1 12.32 -4.293 1 97.31 21 ARG B O 1
ATOM 834 N N . ARG B 1 22 ? 1.093 11.883 -3.787 1 97.88 22 ARG B N 1
ATOM 835 C CA . ARG B 1 22 ? 1.231 10.914 -4.863 1 97.88 22 ARG B CA 1
ATOM 836 C C . ARG B 1 22 ? 1.515 9.516 -4.312 1 97.88 22 ARG B C 1
ATOM 838 O O . ARG B 1 22 ? 2.225 9.375 -3.316 1 97.88 22 ARG B O 1
ATOM 845 N N . VAL B 1 23 ? 0.951 8.5 -4.918 1 98.62 23 VAL B N 1
ATOM 846 C CA . VAL B 1 23 ? 1.195 7.09 -4.637 1 98.62 23 VAL B CA 1
ATOM 847 C C . VAL B 1 23 ? 1.854 6.43 -5.844 1 98.62 23 VAL B C 1
ATOM 849 O O . VAL B 1 23 ? 1.385 6.578 -6.977 1 98.62 23 VAL B O 1
ATOM 852 N N . ARG B 1 24 ? 2.953 5.777 -5.629 1 98.62 24 ARG B N 1
ATOM 853 C CA . ARG B 1 24 ? 3.611 5.012 -6.68 1 98.62 24 ARG B CA 1
ATOM 854 C C . ARG B 1 24 ? 3.613 3.521 -6.355 1 98.62 24 ARG B C 1
ATOM 856 O O . ARG B 1 24 ? 3.957 3.125 -5.238 1 98.62 24 ARG B O 1
ATOM 863 N N . VAL B 1 25 ? 3.195 2.734 -7.312 1 98.75 25 VAL B N 1
ATOM 864 C CA . VAL B 1 25 ? 3.143 1.283 -7.164 1 98.75 25 VAL B CA 1
ATOM 865 C C . VA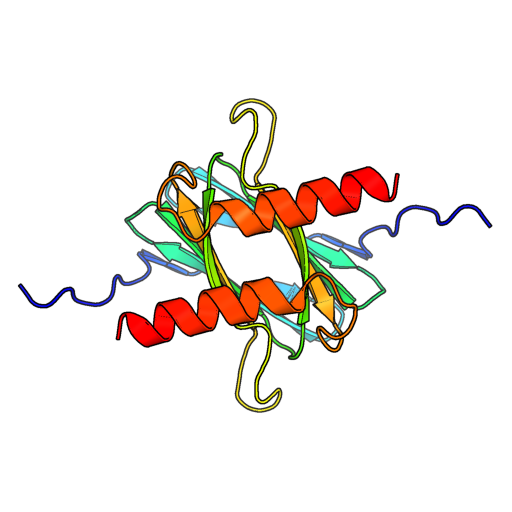L B 1 25 ? 4.211 0.635 -8.039 1 98.75 25 VAL B C 1
ATOM 867 O O . VAL B 1 25 ? 4.301 0.922 -9.242 1 98.75 25 VAL B O 1
ATOM 870 N N . SER B 1 26 ? 5.039 -0.186 -7.449 1 98.5 26 SER B N 1
ATOM 871 C CA . SER B 1 26 ? 6.047 -0.949 -8.172 1 98.5 26 SER B CA 1
ATOM 872 C C . SER B 1 26 ? 5.867 -2.449 -7.957 1 98.5 26 SER B C 1
ATOM 874 O O . SER B 1 26 ? 5.496 -2.883 -6.867 1 98.5 26 SER B O 1
ATOM 876 N N . ALA B 1 27 ? 6.035 -3.186 -9.023 1 98.19 27 ALA B N 1
ATOM 877 C CA . ALA B 1 27 ? 5.977 -4.645 -8.961 1 98.19 27 ALA B CA 1
ATOM 878 C C . ALA B 1 27 ? 7.332 -5.262 -9.297 1 98.19 27 ALA B C 1
ATOM 880 O O . ALA B 1 27 ? 8.055 -4.762 -10.156 1 98.19 27 ALA B O 1
ATOM 881 N N . TYR B 1 28 ? 7.668 -6.32 -8.625 1 95.88 28 TYR B N 1
ATOM 882 C CA . TYR B 1 28 ? 8.977 -6.961 -8.742 1 95.88 28 TYR B CA 1
ATOM 883 C C . TYR B 1 28 ? 8.844 -8.383 -9.281 1 95.88 28 TYR B C 1
ATOM 885 O O . TYR B 1 28 ? 7.766 -8.984 -9.203 1 95.88 28 TYR B O 1
ATOM 893 N N . PRO B 1 29 ? 9.906 -8.922 -9.836 1 93.62 29 PRO B N 1
ATOM 894 C CA . PRO B 1 29 ? 9.859 -10.25 -10.453 1 93.62 29 PRO B CA 1
ATOM 895 C C . PRO B 1 29 ? 9.508 -11.352 -9.453 1 93.62 29 PRO B C 1
ATOM 897 O O . PRO B 1 29 ? 8.992 -12.406 -9.844 1 93.62 29 PRO B O 1
ATOM 900 N N . ASP B 1 30 ? 9.719 -11.117 -8.195 1 91.94 30 ASP B N 1
ATOM 901 C CA . ASP B 1 30 ? 9.438 -12.133 -7.188 1 91.94 30 ASP B CA 1
ATOM 902 C C . ASP B 1 30 ? 7.984 -12.047 -6.715 1 91.94 30 ASP B C 1
ATOM 904 O O . ASP B 1 30 ? 7.59 -12.75 -5.777 1 91.94 30 ASP B O 1
ATOM 908 N N . GLY B 1 31 ? 7.188 -11.211 -7.328 1 94.56 31 GLY B N 1
ATOM 909 C CA . GLY B 1 31 ? 5.777 -11.086 -7 1 94.56 31 GLY B CA 1
ATOM 910 C C . GLY B 1 31 ? 5.5 -10.016 -5.965 1 94.56 31 GLY B C 1
ATOM 911 O O . GLY B 1 31 ? 4.344 -9.695 -5.68 1 94.56 31 GLY B O 1
ATOM 912 N N . SER B 1 32 ? 6.562 -9.398 -5.391 1 95.06 32 SER B N 1
ATOM 913 C CA . SER B 1 32 ? 6.359 -8.375 -4.379 1 95.06 32 SER B CA 1
ATOM 914 C C . SER B 1 32 ? 5.836 -7.082 -4.996 1 95.06 32 SER B C 1
ATOM 916 O O . SER B 1 32 ? 5.973 -6.867 -6.203 1 95.06 32 SER B O 1
ATOM 918 N N . ILE B 1 33 ? 5.148 -6.367 -4.199 1 97.19 33 ILE B N 1
ATOM 919 C CA . ILE B 1 33 ? 4.586 -5.07 -4.566 1 97.19 33 ILE B CA 1
ATOM 920 C C . ILE B 1 33 ? 5.012 -4.016 -3.551 1 97.19 33 ILE B C 1
ATOM 922 O O . ILE B 1 33 ? 4.957 -4.25 -2.342 1 97.19 33 ILE B O 1
ATOM 926 N N . ARG B 1 34 ? 5.523 -2.906 -4.008 1 96.94 34 ARG B N 1
ATOM 927 C CA . ARG B 1 34 ? 5.988 -1.812 -3.164 1 96.94 34 ARG B CA 1
ATOM 928 C C . ARG B 1 34 ? 5.164 -0.551 -3.396 1 96.94 34 ARG B C 1
ATOM 930 O O . ARG B 1 34 ? 4.895 -0.18 -4.543 1 96.94 34 ARG B O 1
ATOM 937 N N . PHE B 1 35 ? 4.684 0.053 -2.309 1 98.12 35 PHE B N 1
ATOM 938 C CA . PHE B 1 35 ? 3.961 1.318 -2.338 1 98.12 35 PHE B CA 1
ATOM 939 C C . PHE B 1 35 ? 4.82 2.447 -1.781 1 98.12 35 PHE B C 1
ATOM 941 O O . PHE B 1 35 ? 5.398 2.318 -0.701 1 98.12 35 PHE B O 1
ATOM 948 N N . LYS B 1 36 ? 4.984 3.447 -2.5 1 98.06 36 LYS B N 1
ATOM 949 C CA . LYS B 1 36 ? 5.605 4.688 -2.045 1 98.06 36 LYS B CA 1
ATOM 950 C C . LYS B 1 36 ? 4.594 5.824 -1.995 1 98.06 36 LYS B C 1
ATOM 952 O O . LYS B 1 36 ? 3.912 6.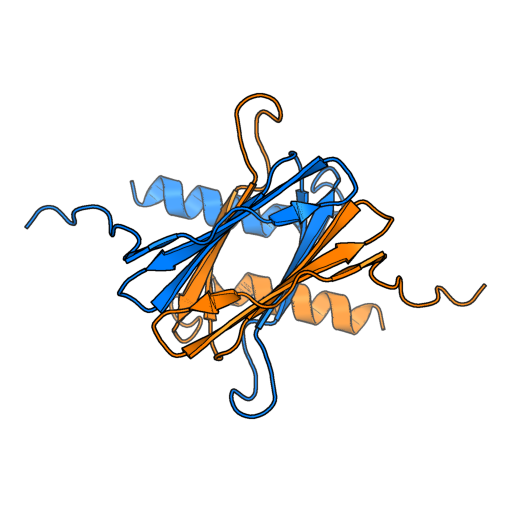102 -2.986 1 98.06 36 LYS B O 1
ATOM 957 N N . VAL B 1 37 ? 4.422 6.391 -0.867 1 97.75 37 VAL B N 1
ATOM 958 C CA . VAL B 1 37 ? 3.371 7.379 -0.654 1 97.75 37 VAL B CA 1
ATOM 959 C C . VAL B 1 37 ? 3.979 8.68 -0.13 1 97.75 37 VAL B C 1
ATOM 961 O O . VAL B 1 37 ? 4.73 8.672 0.846 1 97.75 37 VAL B O 1
ATOM 964 N N . ASP B 1 38 ? 3.58 9.758 -0.772 1 95.75 38 ASP B N 1
ATOM 965 C CA . ASP B 1 38 ? 3.975 11.062 -0.254 1 95.75 38 ASP B CA 1
ATOM 966 C C . ASP B 1 38 ? 3.299 11.352 1.084 1 95.75 38 ASP B C 1
ATOM 968 O O . ASP B 1 38 ? 2.189 10.875 1.341 1 95.75 38 ASP B O 1
ATOM 972 N N . GLY B 1 39 ? 4.023 12.148 1.834 1 89.38 39 GLY B N 1
ATOM 973 C CA . GLY B 1 39 ? 3.412 12.609 3.068 1 89.38 39 GLY B CA 1
ATOM 974 C C . GLY B 1 39 ? 3.725 11.727 4.258 1 89.38 39 GLY B C 1
ATOM 975 O O . GLY B 1 39 ? 3.531 10.508 4.203 1 89.38 39 GLY B O 1
ATOM 976 N N . LEU B 1 40 ? 4.617 12.07 5.156 1 88.69 40 LEU B N 1
ATOM 977 C CA . LEU B 1 40 ? 4.918 11.422 6.43 1 88.69 40 LEU B CA 1
ATOM 978 C C . LEU B 1 40 ? 4.5 12.312 7.598 1 88.69 40 LEU B C 1
ATOM 980 O O . LEU B 1 40 ? 4.438 13.531 7.461 1 88.69 40 LEU B O 1
ATOM 984 N N . PRO B 1 41 ? 4.207 11.703 8.672 1 90.94 41 PRO B N 1
ATOM 985 C CA . PRO B 1 41 ? 4.184 10.289 9.055 1 90.94 41 PRO B CA 1
ATOM 986 C C . PRO B 1 41 ? 2.814 9.641 8.844 1 90.94 41 PRO B C 1
ATOM 988 O O . PRO B 1 41 ? 1.814 10.344 8.672 1 90.94 41 PRO B O 1
ATOM 991 N N . TYR B 1 42 ? 2.811 8.281 8.719 1 91.19 42 TYR B N 1
ATOM 992 C CA . TYR B 1 42 ? 1.597 7.473 8.688 1 91.19 42 TYR B CA 1
ATOM 993 C C . TYR B 1 42 ? 1.617 6.422 9.797 1 91.19 42 TYR B C 1
ATOM 995 O O . TYR B 1 42 ? 2.67 6.145 10.375 1 91.19 42 TYR B O 1
ATOM 1003 N N . VAL B 1 43 ? 0.485 5.867 10.133 1 87.81 43 VAL B N 1
ATOM 1004 C CA . VAL B 1 43 ? 0.294 4.668 10.945 1 87.81 43 VAL B CA 1
ATOM 1005 C C . VAL B 1 43 ? -0.443 3.607 10.125 1 87.81 43 VAL B C 1
ATOM 1007 O O . VAL B 1 43 ? -1.403 3.918 9.414 1 87.81 43 VAL B O 1
ATOM 1010 N N . LEU B 1 44 ? 0.073 2.348 10.133 1 89.19 44 LEU B N 1
ATOM 1011 C CA . LEU B 1 44 ? -0.659 1.239 9.531 1 89.19 44 LEU B CA 1
ATOM 1012 C C . LEU B 1 44 ? -1.903 0.901 10.344 1 89.19 44 LEU B C 1
ATOM 1014 O O . LEU B 1 44 ? -1.798 0.442 11.484 1 89.19 44 LEU B O 1
ATOM 1018 N N . THR B 1 45 ? -3.08 1.087 9.758 1 87.75 45 THR B N 1
ATOM 1019 C CA . THR B 1 45 ? -4.301 0.956 10.547 1 87.75 45 THR B CA 1
ATOM 1020 C C . THR B 1 45 ? -5.062 -0.307 10.148 1 87.75 45 THR B C 1
ATOM 1022 O O . THR B 1 45 ? -5.938 -0.767 10.891 1 87.75 45 THR B O 1
ATOM 1025 N N . GLU B 1 46 ? -4.828 -0.8 9.039 1 86.19 46 GLU B N 1
ATOM 1026 C CA . GLU B 1 46 ? -5.402 -2.057 8.578 1 86.19 46 GLU B CA 1
ATOM 1027 C C . GLU B 1 46 ? -4.367 -2.896 7.832 1 86.19 46 GLU B C 1
ATOM 1029 O O . GLU B 1 46 ? -3.588 -2.367 7.039 1 86.19 46 GLU B O 1
ATOM 1034 N N . ALA B 1 47 ? -4.297 -4.137 8.172 1 88.5 47 ALA B N 1
ATOM 1035 C CA . ALA B 1 47 ? -3.494 -5.109 7.434 1 88.5 47 ALA B CA 1
ATOM 1036 C C . ALA B 1 47 ? -4.199 -6.461 7.359 1 88.5 47 ALA B C 1
ATOM 1038 O O . ALA B 1 47 ? -4.32 -7.156 8.367 1 88.5 47 ALA B O 1
ATOM 1039 N N . TYR B 1 48 ? -4.754 -6.75 6.227 1 87.94 48 TYR B N 1
ATOM 1040 C CA . TYR B 1 48 ? -5.309 -8.062 5.91 1 87.94 48 TYR B CA 1
ATOM 1041 C C . TYR B 1 48 ? -4.508 -8.742 4.809 1 87.94 48 TYR B C 1
ATOM 1043 O O . TYR B 1 48 ? -4.652 -8.406 3.631 1 87.94 48 TYR B O 1
ATOM 1051 N N . LEU B 1 49 ? -3.621 -9.656 5.16 1 90.56 49 LEU B N 1
ATOM 1052 C CA . LEU B 1 49 ? -2.633 -10.148 4.211 1 90.56 49 LEU B CA 1
ATOM 1053 C C . LEU B 1 49 ? -2.75 -11.664 4.043 1 90.56 49 LEU B C 1
ATOM 1055 O O . LEU B 1 49 ? -1.954 -12.273 3.328 1 90.56 49 LEU B O 1
ATOM 1059 N N . SER B 1 50 ? -3.691 -12.164 4.867 1 82.62 50 SER B N 1
ATOM 1060 C CA . SER B 1 50 ? -4.004 -13.586 4.773 1 82.62 50 SER B CA 1
ATOM 1061 C C . SER B 1 50 ? -5.5 -13.812 4.605 1 82.62 50 SER B C 1
ATOM 1063 O O . SER B 1 50 ? -6.301 -12.906 4.855 1 82.62 50 SER B O 1
ATOM 1065 N N . GLY B 1 51 ? -5.93 -14.875 4.031 1 81.75 51 GLY B N 1
ATOM 1066 C CA . GLY B 1 51 ? -7.332 -15.18 3.787 1 81.75 51 GLY B CA 1
ATOM 1067 C C . GLY B 1 51 ? -7.543 -16.109 2.609 1 81.75 51 GLY B C 1
ATOM 1068 O O . GLY B 1 51 ? -6.602 -16.766 2.154 1 81.75 51 GLY B O 1
ATOM 1069 N N . ASN B 1 52 ? -8.758 -16.188 2.268 1 89 52 ASN B N 1
ATOM 1070 C CA . ASN B 1 52 ? -9.094 -17.031 1.12 1 89 52 ASN B CA 1
ATOM 1071 C C . ASN B 1 52 ? -8.688 -16.359 -0.194 1 89 52 ASN B C 1
ATOM 1073 O O . ASN B 1 52 ? -9.273 -15.367 -0.604 1 89 52 ASN B O 1
ATOM 1077 N N . PRO B 1 53 ? -7.656 -16.859 -0.87 1 85.81 53 PRO B N 1
ATOM 1078 C CA . PRO B 1 53 ? -7.145 -16.234 -2.086 1 85.81 53 PRO B CA 1
ATOM 1079 C C . PRO B 1 53 ? -8.203 -16.109 -3.18 1 85.81 53 PRO B C 1
ATOM 1081 O O . PRO B 1 53 ? -8.055 -15.297 -4.098 1 85.81 53 PRO B O 1
ATOM 1084 N N . GLU B 1 54 ? -9.258 -16.938 -3.162 1 90.19 54 GLU B N 1
ATOM 1085 C CA . GLU B 1 54 ? -10.297 -16.922 -4.191 1 90.19 54 GLU B CA 1
ATOM 1086 C C . GLU B 1 54 ? -11.336 -15.836 -3.912 1 90.19 54 GLU B C 1
ATOM 1088 O O . GLU B 1 54 ? -12 -15.352 -4.828 1 90.19 54 GLU B O 1
ATOM 1093 N N . LYS B 1 55 ? -11.406 -15.438 -2.684 1 92.44 55 LYS B N 1
ATOM 1094 C CA . LYS B 1 55 ? -12.523 -14.57 -2.32 1 92.44 55 LYS B CA 1
ATOM 1095 C C . LYS B 1 55 ? -12.023 -13.258 -1.73 1 92.44 55 LYS B C 1
ATOM 1097 O O . LYS B 1 55 ? -12.727 -12.242 -1.771 1 92.44 55 LYS B O 1
ATOM 1102 N N . ASP B 1 56 ? -10.828 -13.352 -1.191 1 91 56 ASP B N 1
ATOM 1103 C CA . ASP B 1 56 ? -10.344 -12.203 -0.434 1 91 56 ASP B CA 1
ATOM 1104 C C . ASP B 1 56 ? -9.219 -11.484 -1.183 1 91 56 ASP B C 1
ATOM 1106 O O . ASP B 1 56 ? -8.656 -12.031 -2.137 1 91 56 ASP B O 1
ATOM 1110 N N . LYS B 1 57 ? -9.047 -10.305 -0.844 1 95.25 57 LYS B N 1
ATOM 1111 C CA . LYS B 1 57 ? -7.934 -9.484 -1.312 1 95.25 57 LYS B CA 1
ATOM 1112 C C . LYS B 1 57 ? -7.059 -9.031 -0.147 1 95.25 57 LYS B C 1
ATOM 1114 O O . LYS B 1 57 ? -7.512 -8.992 0.999 1 95.25 57 LYS B O 1
ATOM 1119 N N . ALA B 1 58 ? -5.848 -8.82 -0.416 1 94.88 58 ALA B N 1
ATOM 1120 C CA . ALA B 1 58 ? -4.996 -8.195 0.59 1 94.88 58 ALA B CA 1
ATOM 1121 C C . ALA B 1 58 ? -5.344 -6.719 0.761 1 94.88 58 ALA B C 1
ATOM 1123 O O . ALA B 1 58 ? -5.625 -6.027 -0.218 1 94.88 58 ALA B O 1
ATOM 1124 N N . ILE B 1 59 ? -5.332 -6.277 1.995 1 95.31 59 ILE B N 1
ATOM 1125 C CA . ILE B 1 59 ? -5.672 -4.891 2.293 1 95.31 59 ILE B CA 1
ATOM 1126 C C . ILE B 1 59 ? -4.602 -4.273 3.188 1 95.31 59 ILE B C 1
ATOM 1128 O O . ILE B 1 59 ? -4.176 -4.887 4.172 1 95.31 59 ILE B O 1
ATOM 1132 N N . LEU B 1 60 ? -4.09 -3.119 2.824 1 94.56 60 LEU B N 1
ATOM 1133 C CA . LEU B 1 60 ? -3.307 -2.24 3.686 1 94.56 60 LEU B CA 1
ATOM 1134 C C . LEU B 1 60 ? -3.947 -0.859 3.777 1 94.56 60 LEU B C 1
ATOM 1136 O O . LEU B 1 60 ? -4.391 -0.308 2.768 1 94.56 60 LEU B O 1
ATOM 1140 N N . LYS B 1 61 ? -4.047 -0.356 4.984 1 93.75 61 LYS B N 1
ATOM 1141 C CA . LYS B 1 61 ? -4.504 1.021 5.145 1 93.75 61 LYS B CA 1
ATOM 1142 C C . LYS B 1 61 ? -3.559 1.812 6.043 1 93.75 61 LYS B C 1
ATOM 1144 O O . LYS B 1 61 ? -3.162 1.337 7.109 1 93.75 61 LYS B O 1
ATOM 1149 N N . ILE B 1 62 ? -3.18 2.945 5.574 1 93.69 62 ILE B N 1
ATOM 1150 C CA . ILE B 1 62 ? -2.354 3.832 6.387 1 93.69 62 ILE B CA 1
ATOM 1151 C C . ILE B 1 62 ? -3.096 5.145 6.637 1 93.69 62 ILE B C 1
ATOM 1153 O O . ILE B 1 62 ? -3.889 5.582 5.801 1 93.69 62 ILE B O 1
ATOM 1157 N N . SER B 1 63 ? -2.934 5.676 7.75 1 92.94 63 SER B N 1
ATOM 1158 C CA . SER B 1 63 ? -3.537 6.945 8.133 1 92.94 63 SER B CA 1
ATOM 1159 C C . SER B 1 63 ? -2.492 7.914 8.672 1 92.94 63 SER B C 1
ATOM 1161 O O . SER B 1 63 ? -1.538 7.5 9.336 1 92.94 63 SER B O 1
ATOM 1163 N N . PRO B 1 64 ? -2.691 9.297 8.289 1 91.62 64 PRO B N 1
ATOM 1164 C CA . PRO B 1 64 ? -1.761 10.266 8.875 1 91.62 64 PRO B CA 1
ATOM 1165 C C . PRO B 1 64 ? -1.759 10.242 10.398 1 91.62 64 PRO B C 1
ATOM 1167 O O . PRO B 1 64 ? -2.807 10.039 11.016 1 91.62 64 PRO B O 1
ATOM 1170 N N . GLY B 1 65 ? -0.643 10.477 11.023 1 80.31 65 GLY B N 1
ATOM 1171 C CA . GLY B 1 65 ? -0.585 10.633 12.469 1 80.31 65 GLY B CA 1
ATOM 1172 C C . GLY B 1 65 ? 0.529 9.828 13.117 1 80.31 65 GLY B C 1
ATOM 1173 O O . GLY B 1 65 ? 1.235 9.086 12.438 1 80.31 65 GLY B O 1
ATOM 1174 N N . LYS B 1 66 ? 1.063 10.359 14.445 1 60.25 66 LYS B N 1
ATOM 1175 C CA . LYS B 1 66 ? 2.119 9.68 15.195 1 60.25 66 LYS B CA 1
ATOM 1176 C C . LYS B 1 66 ? 1.644 8.328 15.703 1 60.25 66 LYS B C 1
ATOM 1178 O O . LYS B 1 66 ? 0.445 8.117 15.906 1 60.25 66 LYS B O 1
ATOM 1183 N N . GLN B 1 67 ? 2.436 7.348 15.367 1 52.06 67 GLN B N 1
ATOM 1184 C CA . GLN B 1 67 ? 2.182 5.996 15.859 1 52.06 67 GLN B CA 1
ATOM 1185 C C . GLN B 1 67 ? 1.674 6.02 17.297 1 52.06 67 GLN B C 1
ATOM 1187 O O . GLN B 1 67 ? 1.418 4.969 17.891 1 52.06 67 GLN B O 1
ATOM 1192 N N . GLY B 1 68 ? 1.742 7.172 18.094 1 39.31 68 GLY B N 1
ATOM 1193 C CA . GLY B 1 68 ? 1.414 7.074 19.5 1 39.31 68 GLY B CA 1
ATOM 1194 C C . GLY B 1 68 ? 0.226 6.172 19.781 1 39.31 68 GLY B C 1
ATOM 1195 O O . GLY B 1 68 ? -0.192 6.023 20.922 1 39.31 68 GLY B O 1
ATOM 1196 N N . SER B 1 69 ? -0.802 6.281 19 1 37.56 69 SER B N 1
ATOM 1197 C CA . SER B 1 69 ? -1.744 5.316 19.562 1 37.56 69 SER B CA 1
ATOM 1198 C C . SER B 1 69 ? -1.117 3.93 19.656 1 37.56 69 SER B C 1
ATOM 1200 O O . SER B 1 69 ? -0.284 3.557 18.828 1 37.56 69 SER B O 1
ATOM 1202 N N . SER B 1 70 ? -0.929 3.398 20.859 1 35.53 70 SER B N 1
ATOM 1203 C CA . SER B 1 70 ? -0.107 2.328 21.406 1 35.53 70 SER B CA 1
ATOM 1204 C C . SER B 1 70 ? 0.208 1.27 20.359 1 35.53 70 SER B C 1
ATOM 1206 O O . SER B 1 70 ? 1.239 0.599 20.438 1 35.53 70 SER B O 1
ATOM 1208 N N . ALA B 1 71 ? -0.739 0.733 19.641 1 36.12 71 ALA B N 1
ATOM 1209 C CA . ALA B 1 71 ? -0.655 -0.612 19.078 1 36.12 71 ALA B CA 1
ATOM 1210 C C . ALA B 1 71 ? 0.236 -0.635 17.844 1 36.12 71 ALA B C 1
ATOM 1212 O O . ALA B 1 71 ? 0.928 -1.622 17.578 1 36.12 71 ALA B O 1
ATOM 1213 N N . SER B 1 72 ? 0.289 0.441 17.016 1 40.34 72 SER B N 1
ATOM 1214 C CA . SER B 1 72 ? 0.771 0.355 15.641 1 40.34 72 SER B CA 1
ATOM 1215 C C . SER B 1 72 ? 2.283 0.549 15.57 1 40.34 72 SER B C 1
ATOM 1217 O O . SER B 1 72 ? 2.926 0.124 14.609 1 40.34 72 SER B O 1
ATOM 1219 N N . HIS B 1 73 ? 2.877 1.379 16.422 1 41.75 73 HIS B N 1
ATOM 1220 C CA . HIS B 1 73 ? 4.285 1.759 16.344 1 41.75 73 HIS B CA 1
ATOM 1221 C C . HIS B 1 73 ? 5.188 0.532 16.359 1 41.75 73 HIS B C 1
ATOM 1223 O O . HIS B 1 73 ? 6.266 0.54 15.766 1 41.75 73 HIS B O 1
ATOM 1229 N N . ASN B 1 74 ? 4.75 -0.278 17.125 1 42.06 74 ASN B N 1
ATOM 1230 C CA . ASN B 1 74 ? 5.746 -1.294 17.438 1 42.06 74 ASN B CA 1
ATOM 1231 C C . ASN B 1 74 ? 6.164 -2.082 16.203 1 42.06 74 ASN B C 1
ATOM 1233 O O . ASN B 1 74 ? 7.332 -2.447 16.062 1 42.06 74 ASN B O 1
ATOM 1237 N N . TYR B 1 75 ? 5.227 -2.215 15.336 1 42.91 75 TYR B N 1
ATOM 1238 C CA . TYR B 1 75 ? 5.547 -3.164 14.273 1 42.91 75 TYR B CA 1
ATOM 1239 C C . TYR B 1 75 ? 6.516 -2.551 13.273 1 42.91 75 TYR B C 1
ATOM 1241 O O . TYR B 1 75 ? 7.488 -3.191 12.867 1 42.91 75 TYR B O 1
ATOM 1249 N N . ALA B 1 76 ? 6.172 -1.27 12.82 1 46.22 76 ALA B N 1
ATOM 1250 C CA . ALA B 1 76 ? 7.066 -0.601 11.883 1 46.22 76 ALA B CA 1
ATOM 1251 C C . ALA B 1 76 ? 8.484 -0.516 12.43 1 46.22 76 ALA B C 1
ATOM 1253 O O . ALA B 1 76 ? 9.453 -0.734 11.703 1 46.22 76 ALA B O 1
ATOM 1254 N N . GLU B 1 77 ? 8.438 -0.216 13.664 1 46.94 77 GLU B N 1
ATOM 1255 C CA . GLU B 1 77 ? 9.742 -0.146 14.312 1 46.94 77 GLU B CA 1
ATOM 1256 C C . GLU B 1 77 ? 10.422 -1.512 14.328 1 46.94 77 GLU B C 1
ATOM 1258 O O . GLU B 1 77 ? 11.633 -1.609 14.133 1 46.94 77 GLU B O 1
ATOM 1263 N N . LEU B 1 78 ? 9.516 -2.496 14.539 1 46.19 78 LEU B N 1
ATOM 1264 C CA . LEU B 1 78 ? 10.078 -3.842 14.586 1 46.19 78 LEU B CA 1
ATOM 1265 C C . LEU B 1 78 ? 10.57 -4.273 13.211 1 46.19 78 LEU B C 1
ATOM 1267 O O . LEU B 1 78 ? 11.641 -4.871 13.086 1 46.19 78 LEU B O 1
ATOM 1271 N N . LEU B 1 79 ? 9.82 -3.924 12.273 1 48.5 79 LEU B N 1
ATOM 1272 C CA . LEU B 1 79 ? 10.242 -4.273 10.922 1 48.5 79 LEU B CA 1
ATOM 1273 C C . LEU B 1 79 ? 11.5 -3.514 10.523 1 48.5 79 LEU B C 1
ATOM 1275 O O . LEU B 1 79 ? 12.398 -4.078 9.891 1 48.5 79 LEU B O 1
ATOM 1279 N N . GLU B 1 80 ? 11.602 -2.221 10.875 1 49.38 80 GLU B N 1
ATOM 1280 C CA . GLU B 1 80 ? 12.773 -1.396 10.586 1 49.38 80 GLU B CA 1
ATOM 1281 C C . GLU B 1 80 ? 14.016 -1.948 11.273 1 49.38 80 GLU B C 1
ATOM 1283 O O . GLU B 1 80 ? 15.102 -1.972 10.688 1 49.38 80 GLU B O 1
ATOM 1288 N N . SER B 1 81 ? 13.789 -2.314 12.484 1 47.12 81 SER B N 1
ATOM 1289 C CA . SER B 1 81 ? 14.93 -2.82 13.25 1 47.12 81 SER B CA 1
ATOM 1290 C C . SER B 1 81 ? 15.461 -4.117 12.648 1 47.12 81 SER B C 1
ATOM 1292 O O . SER B 1 81 ? 16.672 -4.348 12.641 1 47.12 81 SER B O 1
ATOM 1294 N N . ARG B 1 82 ? 14.586 -4.867 12.242 1 47.12 82 ARG B N 1
ATOM 1295 C CA . ARG B 1 82 ? 15 -6.152 11.695 1 47.12 82 ARG B CA 1
ATOM 1296 C C . ARG B 1 82 ? 15.719 -5.977 10.359 1 47.12 82 ARG B C 1
ATOM 1298 O O . ARG B 1 82 ? 16.625 -6.738 10.023 1 47.12 82 ARG B O 1
ATOM 1305 N N . ASN B 1 83 ? 15.242 -5.105 9.625 1 45.34 83 ASN B N 1
ATOM 1306 C CA . ASN B 1 83 ? 15.883 -4.82 8.344 1 45.34 83 ASN B CA 1
ATOM 1307 C C . ASN B 1 83 ? 17.266 -4.203 8.531 1 45.34 83 ASN B C 1
ATOM 1309 O O . ASN B 1 83 ? 18.156 -4.371 7.691 1 45.34 83 ASN B O 1
ATOM 1313 N N . LYS B 1 84 ? 17.312 -3.383 9.5 1 49.47 84 LYS B N 1
ATOM 1314 C CA . LYS B 1 84 ? 18.641 -2.838 9.789 1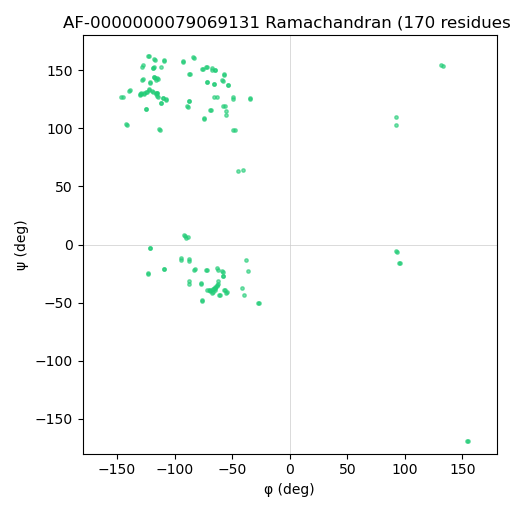 49.47 84 LYS B CA 1
ATOM 1315 C C . LYS B 1 84 ? 19.609 -3.939 10.219 1 49.47 84 LYS B C 1
ATOM 1317 O O . LYS B 1 84 ? 20.812 -3.855 9.953 1 49.47 84 LYS B O 1
ATOM 1322 N N . ASP B 1 85 ? 19.109 -4.805 10.852 1 41.91 85 ASP B N 1
ATOM 1323 C CA . ASP B 1 85 ? 19.984 -5.867 11.336 1 41.91 85 ASP B CA 1
ATOM 1324 C C . ASP B 1 85 ? 20.422 -6.785 10.203 1 41.91 85 ASP B C 1
ATOM 1326 O O . ASP B 1 85 ? 21.422 -7.496 10.32 1 41.91 85 ASP B O 1
ATOM 1330 N N . LYS B 1 86 ? 19.672 -6.777 9.18 1 41.25 86 LYS B N 1
ATOM 1331 C CA . LYS B 1 86 ? 20.094 -7.656 8.094 1 41.25 86 LYS B CA 1
ATOM 1332 C C . LYS B 1 86 ? 21.078 -6.945 7.156 1 41.25 86 LYS B C 1
ATOM 1334 O O . LYS B 1 86 ? 21.625 -7.559 6.242 1 41.25 86 LYS B O 1
ATOM 1339 N N . GLY B 1 87 ? 21.234 -5.684 7.238 1 36.12 87 GLY B N 1
ATOM 1340 C CA . GLY B 1 87 ? 22.344 -5.051 6.543 1 36.12 87 GLY B CA 1
ATOM 1341 C C . GLY B 1 87 ? 23.641 -5.082 7.336 1 36.12 87 GLY B C 1
ATOM 1342 O O . GLY B 1 87 ? 23.625 -5.293 8.547 1 36.12 87 GLY B O 1
#

Secondary structure (DSSP, 8-state):
----PPPPSEEPPPEEPTTS-EEEEEE-TTS-EEEEESSS-EEEEEEE--S-TTT--EEEEEEES-TTSTTTHHHHHHHHHHHHHH-/----PPPPSEEPPPEEPTTS-EEEEEE-TTS-EEEEESSS-EEEEEEE--S-TTT--EEEEEEES-TTSTTTHHHHHHHHHHHHHH-

Solvent-accessible surface area (backbone atoms only — not comparable to full-atom values): 9614 Å² total; per-residue (Å²): 129,81,83,63,77,85,62,65,76,42,71,53,81,66,46,74,44,98,87,67,41,41,40,33,48,33,33,32,85,82,61,25,39,37,40,39,30,52,61,44,40,33,27,69,75,41,45,37,36,69,67,53,47,91,80,39,56,22,35,41,26,35,29,63,43,75,37,72,61,77,77,46,38,57,46,42,52,48,49,44,51,51,54,55,64,71,99,126,80,80,65,80,85,62,66,76,42,72,54,80,66,45,72,43,96,87,67,40,41,40,34,48,33,34,31,84,81,62,26,38,37,41,39,32,50,61,42,39,32,28,68,75,42,44,36,38,67,66,52,47,91,82,41,56,22,35,42,25,35,30,64,44,76,37,71,62,80,79,45,38,56,47,40,50,47,48,44,51,52,54,54,65,70,100

pLDDT: mean 78.56, std 23.12, range [29.09, 98.75]